Protein AF-A0A2N3NF19-F1 (afdb_monomer_lite)

Structure (mmCIF, N/CA/C/O backbone):
data_AF-A0A2N3NF19-F1
#
_entry.id   AF-A0A2N3NF19-F1
#
loop_
_atom_site.group_PDB
_atom_site.id
_atom_site.type_symbol
_atom_site.label_atom_id
_atom_site.label_alt_id
_atom_site.label_comp_id
_atom_site.label_asym_id
_atom_site.label_entity_id
_atom_site.label_seq_id
_atom_site.pdbx_PDB_ins_code
_atom_site.Cartn_x
_atom_site.Cartn_y
_atom_site.Cartn_z
_atom_site.occupancy
_atom_site.B_iso_or_equiv
_atom_site.auth_seq_id
_atom_site.auth_comp_id
_atom_site.auth_asym_id
_atom_site.auth_atom_id
_atom_site.pdbx_PDB_model_num
ATOM 1 N N . MET A 1 1 ? -22.297 21.619 -19.839 1.00 35.72 1 MET A N 1
ATOM 2 C CA . MET A 1 1 ? -21.264 20.849 -19.119 1.00 35.72 1 MET A CA 1
ATOM 3 C C . MET A 1 1 ? -21.938 20.273 -17.893 1.00 35.72 1 MET A C 1
ATOM 5 O O . MET A 1 1 ? -22.141 20.990 -16.927 1.00 35.72 1 MET A O 1
ATOM 9 N N . THR A 1 2 ? -22.452 19.054 -18.000 1.00 32.81 2 THR A N 1
ATOM 10 C CA . THR A 1 2 ? -23.057 18.340 -16.874 1.00 32.81 2 THR A CA 1
ATOM 11 C C . THR A 1 2 ? -21.920 17.720 -16.076 1.00 32.81 2 THR A C 1
ATOM 13 O O . THR A 1 2 ? -21.228 16.846 -16.594 1.00 32.81 2 THR A O 1
ATOM 16 N N . GLU A 1 3 ? -21.685 18.208 -14.859 1.00 38.25 3 GLU A N 1
ATOM 17 C CA . GLU A 1 3 ? -20.821 17.534 -13.891 1.00 38.25 3 GLU A CA 1
ATOM 18 C C . GLU A 1 3 ? -21.418 16.154 -13.608 1.00 38.25 3 GLU A C 1
ATOM 20 O O . GLU A 1 3 ? -22.429 16.022 -12.919 1.00 38.25 3 GLU A O 1
ATOM 25 N N . ALA A 1 4 ? -20.817 15.116 -14.182 1.00 33.22 4 ALA A N 1
ATOM 26 C CA . ALA A 1 4 ? -21.036 13.759 -13.724 1.00 33.22 4 ALA A CA 1
ATOM 27 C C . ALA A 1 4 ? -20.265 13.612 -12.409 1.00 33.22 4 ALA A C 1
ATOM 29 O O . ALA A 1 4 ? -19.089 13.254 -12.394 1.00 33.22 4 ALA A O 1
ATOM 30 N N . THR A 1 5 ? -20.911 13.925 -11.289 1.00 35.91 5 THR A N 1
ATOM 31 C CA . THR A 1 5 ? -20.464 13.426 -9.992 1.00 35.91 5 THR A CA 1
ATOM 32 C C . THR A 1 5 ? -20.653 11.916 -10.012 1.00 35.91 5 THR A C 1
ATOM 34 O O . THR A 1 5 ? -21.723 11.390 -9.723 1.00 35.91 5 THR A O 1
ATOM 37 N N . GLN A 1 6 ? -19.610 11.197 -10.425 1.00 41.00 6 GLN A N 1
ATOM 38 C CA . GLN A 1 6 ? -19.584 9.747 -10.345 1.00 41.00 6 GLN A CA 1
ATOM 39 C C . GLN A 1 6 ? -19.575 9.383 -8.856 1.00 41.00 6 GLN A C 1
ATOM 41 O O . GLN A 1 6 ? -18.565 9.484 -8.158 1.00 41.00 6 GLN A O 1
ATOM 46 N N . THR A 1 7 ? -20.749 9.057 -8.322 1.00 39.66 7 THR A N 1
ATOM 47 C CA . THR A 1 7 ? -20.892 8.553 -6.961 1.00 39.66 7 THR A CA 1
ATOM 48 C C . THR A 1 7 ? -20.396 7.118 -6.942 1.00 39.66 7 THR A C 1
ATOM 50 O O . THR A 1 7 ? -21.113 6.205 -7.347 1.00 39.66 7 THR A O 1
ATOM 53 N N . TRP A 1 8 ? -19.168 6.918 -6.473 1.00 49.31 8 TRP A N 1
ATOM 54 C CA . TRP A 1 8 ? -18.661 5.601 -6.103 1.00 49.31 8 TRP A CA 1
ATOM 55 C C . TRP A 1 8 ? -19.480 5.115 -4.901 1.00 49.31 8 TRP A C 1
ATOM 57 O O . TRP A 1 8 ? -19.261 5.552 -3.768 1.00 49.31 8 TRP A O 1
ATOM 67 N N . ALA A 1 9 ? -20.513 4.315 -5.171 1.00 45.78 9 ALA A N 1
ATOM 68 C CA . ALA A 1 9 ? -21.319 3.677 -4.140 1.00 45.78 9 ALA A CA 1
ATOM 69 C C . ALA A 1 9 ? -20.427 2.776 -3.276 1.00 45.78 9 ALA A C 1
ATOM 71 O O . ALA A 1 9 ? -19.407 2.275 -3.753 1.00 45.78 9 ALA A O 1
ATOM 72 N N . VAL A 1 10 ? -20.817 2.557 -2.017 1.00 54.72 10 VAL A N 1
ATOM 73 C CA . VAL A 1 10 ? -20.214 1.492 -1.208 1.00 54.72 10 VAL A CA 1
ATOM 74 C C . VAL A 1 10 ? -20.346 0.195 -2.021 1.00 54.72 10 VAL A C 1
ATOM 76 O O . VAL A 1 10 ? -21.475 -0.149 -2.381 1.00 54.72 10 VAL A O 1
ATOM 79 N N . PRO A 1 11 ? -19.237 -0.467 -2.387 1.00 54.75 11 PRO A N 1
ATOM 80 C CA . PRO A 1 11 ? -19.287 -1.643 -3.248 1.00 54.75 11 PRO A CA 1
ATOM 81 C C . PRO A 1 11 ? -20.208 -2.712 -2.651 1.00 54.75 11 PRO A C 1
ATOM 83 O O . PRO A 1 11 ? -20.158 -2.973 -1.447 1.00 54.75 11 PRO A O 1
ATOM 86 N N . GLN A 1 12 ? -21.087 -3.267 -3.492 1.00 51.69 12 GLN A N 1
ATOM 87 C CA . GLN A 1 12 ? -22.022 -4.323 -3.102 1.00 51.69 12 GLN A CA 1
ATOM 88 C C . GLN A 1 12 ? -21.293 -5.665 -2.898 1.00 51.69 12 GLN A C 1
ATOM 90 O O . GLN A 1 12 ? -20.171 -5.859 -3.366 1.00 51.69 12 GLN A O 1
ATOM 95 N N . ASP A 1 13 ? -21.918 -6.525 -2.094 1.00 52.41 13 ASP A N 1
ATOM 96 C CA . ASP A 1 13 ? -21.376 -7.633 -1.289 1.00 52.41 13 ASP A CA 1
ATOM 97 C C . ASP A 1 13 ? -20.860 -8.882 -2.033 1.00 52.41 13 ASP A C 1
ATOM 99 O O . ASP A 1 13 ? -20.685 -9.942 -1.437 1.00 52.41 13 ASP A O 1
ATOM 103 N N . ASP A 1 14 ? -20.615 -8.797 -3.333 1.00 52.31 14 ASP A N 1
ATOM 104 C CA . ASP A 1 14 ? -20.555 -9.980 -4.194 1.00 52.31 14 ASP A CA 1
ATOM 105 C C . ASP A 1 14 ? -19.118 -10.485 -4.437 1.00 52.31 14 ASP A C 1
ATOM 107 O O . ASP A 1 14 ? -18.909 -11.440 -5.188 1.00 52.31 14 ASP A O 1
ATOM 111 N N . ALA A 1 15 ? -18.105 -9.839 -3.850 1.00 48.59 15 ALA A N 1
ATOM 112 C CA . ALA A 1 15 ? -16.706 -10.140 -4.136 1.00 48.59 15 ALA A CA 1
ATOM 113 C C . ALA A 1 15 ? -16.234 -11.400 -3.372 1.00 48.59 15 ALA A C 1
ATOM 115 O O . ALA A 1 15 ? -16.179 -11.385 -2.140 1.00 48.59 15 ALA A O 1
ATOM 116 N N . PRO A 1 16 ? -15.842 -12.489 -4.065 1.00 47.00 16 PRO A N 1
ATOM 117 C CA . PRO A 1 16 ? -15.342 -13.692 -3.415 1.00 47.00 16 PRO A CA 1
ATOM 118 C C . PRO A 1 16 ? -13.916 -13.426 -2.932 1.00 47.00 16 PRO A C 1
ATOM 120 O O . PRO A 1 16 ? -13.014 -13.355 -3.763 1.00 47.00 16 PRO A O 1
ATOM 123 N N . ASN A 1 17 ? -13.750 -13.185 -1.626 1.00 54.06 17 ASN A N 1
ATOM 124 C CA . ASN A 1 17 ? -12.531 -13.237 -0.793 1.00 54.06 17 ASN A CA 1
ATOM 125 C C . ASN A 1 17 ? -12.664 -12.252 0.387 1.00 54.06 17 ASN A C 1
ATOM 127 O O . ASN A 1 17 ? -13.516 -11.364 0.359 1.00 54.06 17 ASN A O 1
ATOM 131 N N . PRO A 1 18 ? -11.830 -12.357 1.433 1.00 58.03 18 PRO A N 1
ATOM 132 C CA . PRO A 1 18 ? -11.842 -11.378 2.506 1.00 58.03 18 PRO A CA 1
ATOM 133 C C . PRO A 1 18 ? -11.367 -10.009 2.007 1.00 58.03 18 PRO A C 1
ATOM 135 O O . PRO A 1 18 ? -10.185 -9.816 1.699 1.00 58.03 18 PRO A O 1
ATOM 138 N N . TYR A 1 19 ? -12.285 -9.045 1.946 1.00 63.97 19 TYR A N 1
ATOM 139 C CA . TYR A 1 19 ? -11.960 -7.661 1.626 1.00 63.97 19 TYR A CA 1
ATOM 140 C C . TYR A 1 19 ? -12.293 -6.708 2.771 1.00 63.97 19 TYR A C 1
ATOM 142 O O . TYR A 1 19 ? -13.248 -6.919 3.516 1.00 63.97 19 TYR A O 1
ATOM 150 N N . VAL A 1 20 ? -11.506 -5.641 2.868 1.00 62.78 20 VAL A N 1
ATOM 151 C CA . VAL A 1 20 ? -11.673 -4.531 3.805 1.00 62.78 20 VAL A CA 1
ATOM 152 C C . VAL A 1 20 ? -12.015 -3.271 3.020 1.00 62.78 20 VAL A C 1
ATOM 154 O O . VAL A 1 20 ? -11.383 -3.004 1.998 1.00 62.78 20 VAL A O 1
ATOM 157 N N . ILE A 1 21 ? -12.984 -2.485 3.501 1.00 63.09 21 ILE A N 1
ATOM 158 C CA . ILE A 1 21 ? -13.232 -1.127 2.994 1.00 63.09 21 ILE A CA 1
ATOM 159 C C . ILE A 1 21 ? -12.443 -0.120 3.836 1.00 63.09 21 ILE A C 1
ATOM 161 O O . ILE A 1 21 ? -12.713 -0.009 5.031 1.00 63.09 21 ILE A O 1
ATOM 165 N N . VAL A 1 22 ? -11.518 0.611 3.201 1.00 64.88 22 VAL A N 1
ATOM 166 C CA . VAL A 1 22 ? -10.621 1.604 3.832 1.00 64.88 22 VAL A CA 1
ATOM 167 C C . VAL A 1 22 ? -10.919 3.027 3.331 1.00 64.88 22 VAL A C 1
ATOM 169 O O . VAL A 1 22 ? -11.262 3.209 2.161 1.00 64.88 22 VAL A O 1
ATOM 172 N N . THR A 1 23 ? -10.770 4.031 4.203 1.00 62.09 23 THR A N 1
ATOM 173 C CA . THR A 1 23 ? -10.864 5.475 3.898 1.00 62.09 23 THR A CA 1
ATOM 174 C C . THR A 1 23 ? -9.461 6.081 3.773 1.00 62.09 23 THR A C 1
ATOM 176 O O . THR A 1 23 ? -8.801 6.189 4.798 1.00 62.09 23 THR A O 1
ATOM 179 N N . ALA A 1 24 ? -8.986 6.470 2.587 1.00 60.94 24 ALA A N 1
ATOM 180 C CA . ALA A 1 24 ? -7.567 6.799 2.374 1.00 60.94 24 ALA A CA 1
ATOM 181 C C . ALA A 1 24 ? -7.289 8.255 1.950 1.00 60.94 24 ALA A C 1
ATOM 183 O O . ALA A 1 24 ? -8.077 8.814 1.191 1.00 60.94 24 ALA A O 1
ATOM 184 N N . ASP A 1 25 ? -6.147 8.822 2.388 1.00 59.12 25 ASP A N 1
ATOM 185 C CA . ASP A 1 25 ? -5.385 9.865 1.664 1.00 59.12 25 ASP A CA 1
ATOM 186 C C . ASP A 1 25 ? -3.945 10.065 2.202 1.00 59.12 25 ASP A C 1
ATOM 188 O O . ASP A 1 25 ? -3.750 10.255 3.407 1.00 59.12 25 ASP A O 1
ATOM 192 N N . HIS A 1 26 ? -2.954 10.020 1.304 1.00 57.72 26 HIS A N 1
ATOM 193 C CA . HIS A 1 26 ? -2.048 11.122 0.900 1.00 57.72 26 HIS A CA 1
ATOM 194 C C . HIS A 1 26 ? -1.149 10.593 -0.227 1.00 57.72 26 HIS A C 1
ATOM 196 O O . HIS A 1 26 ? -0.475 9.615 0.028 1.00 57.72 26 HIS A O 1
ATOM 202 N N . GLN A 1 27 ? -1.094 11.203 -1.428 1.00 61.50 27 GLN A N 1
ATOM 203 C CA . GLN A 1 27 ? -0.027 10.967 -2.438 1.00 61.50 27 GLN A CA 1
ATOM 204 C C . GLN A 1 27 ? 0.048 12.005 -3.571 1.00 61.50 27 GLN A C 1
ATOM 206 O O . GLN A 1 27 ? -0.953 12.608 -3.954 1.00 61.50 27 GLN A O 1
ATOM 211 N N . ILE A 1 28 ? 1.227 12.105 -4.212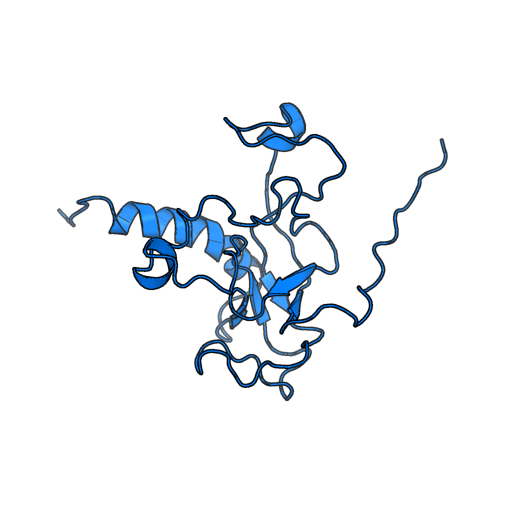 1.00 60.06 28 ILE A N 1
ATOM 212 C CA . ILE A 1 28 ? 1.503 12.953 -5.390 1.00 60.06 28 ILE A CA 1
ATOM 213 C C . ILE A 1 28 ? 1.832 12.153 -6.676 1.00 60.06 28 ILE A C 1
ATOM 215 O O . ILE A 1 28 ? 2.975 12.054 -7.112 1.00 60.06 28 ILE A O 1
ATOM 219 N N . HIS A 1 29 ? 0.821 11.666 -7.399 1.00 78.25 29 HIS A N 1
ATOM 220 C CA . HIS A 1 29 ? 0.992 10.959 -8.690 1.00 78.25 29 HIS A CA 1
ATOM 221 C C . HIS A 1 29 ? 1.124 11.880 -9.918 1.00 78.25 29 HIS A C 1
ATOM 223 O O . HIS A 1 29 ? 0.497 11.670 -10.962 1.00 78.25 29 HIS A O 1
ATOM 229 N N . ILE A 1 30 ? 1.959 12.915 -9.834 1.00 84.38 30 ILE A N 1
ATOM 230 C CA . ILE A 1 30 ? 2.062 13.935 -10.895 1.00 84.38 30 ILE A CA 1
ATOM 231 C C . ILE A 1 30 ? 2.506 13.318 -12.231 1.00 84.38 30 ILE A C 1
ATOM 233 O O . ILE A 1 30 ? 2.075 13.765 -13.293 1.00 84.38 30 ILE A O 1
ATOM 237 N N . HIS A 1 31 ? 3.345 12.279 -12.201 1.00 88.38 31 HIS A N 1
ATOM 238 C CA . HIS A 1 31 ? 3.871 11.679 -13.425 1.00 88.38 31 HIS A CA 1
ATOM 239 C C . HIS A 1 31 ? 2.796 10.949 -14.242 1.00 88.38 31 HIS A C 1
ATOM 241 O O . HIS A 1 31 ? 2.700 11.194 -15.444 1.00 88.38 31 HIS A O 1
ATOM 247 N N . PHE A 1 32 ? 1.966 10.113 -13.606 1.00 88.12 32 PHE A N 1
ATOM 248 C CA . PHE A 1 32 ? 0.838 9.461 -14.281 1.00 88.12 32 PHE A CA 1
ATOM 249 C C . PHE A 1 32 ? -0.180 10.486 -14.779 1.00 88.12 32 PHE A C 1
ATOM 251 O O . PHE A 1 32 ? -0.642 10.370 -15.907 1.00 88.12 32 PHE A O 1
ATOM 258 N N . TRP A 1 33 ? -0.459 11.534 -13.999 1.00 86.25 33 TRP A N 1
ATOM 259 C CA . TRP A 1 33 ? -1.362 12.601 -14.434 1.00 86.25 33 TRP A CA 1
ATOM 260 C C . TRP A 1 33 ? -0.847 13.359 -15.670 1.00 86.25 33 TRP A C 1
ATOM 262 O O . TRP A 1 33 ? -1.629 13.696 -16.554 1.00 86.25 33 TRP A O 1
ATOM 272 N N . ARG A 1 34 ? 0.465 13.619 -15.765 1.00 89.94 34 ARG A N 1
ATOM 273 C CA . ARG A 1 34 ? 1.044 14.377 -16.891 1.00 89.94 34 ARG A CA 1
ATOM 274 C C . ARG A 1 34 ? 1.363 13.546 -18.126 1.00 89.94 34 ARG A C 1
ATOM 276 O O . ARG A 1 34 ? 1.270 14.067 -19.232 1.00 89.94 34 ARG A O 1
ATOM 283 N N . HIS A 1 35 ? 1.810 12.309 -17.943 1.00 91.25 35 HIS A N 1
ATOM 284 C CA . HIS A 1 35 ? 2.377 11.505 -19.029 1.00 91.25 35 HIS A CA 1
ATOM 285 C C . HIS A 1 35 ? 1.599 10.221 -19.304 1.00 91.25 35 HIS A C 1
ATOM 287 O O . HIS A 1 35 ? 1.905 9.549 -20.285 1.00 91.25 35 HIS A O 1
ATOM 293 N N . ALA A 1 36 ? 0.642 9.861 -18.441 1.00 90.69 36 ALA A N 1
ATOM 294 C CA . ALA A 1 36 ? -0.154 8.636 -18.526 1.00 90.69 36 ALA A CA 1
ATOM 295 C C . ALA A 1 36 ? 0.670 7.336 -18.615 1.00 90.69 36 ALA A C 1
ATOM 297 O O . ALA A 1 36 ? 0.134 6.294 -18.982 1.00 90.69 36 ALA A O 1
ATOM 298 N N . ARG A 1 37 ? 1.973 7.365 -18.292 1.00 91.50 37 ARG A N 1
ATOM 299 C CA . ARG A 1 37 ? 2.838 6.186 -18.395 1.00 91.50 37 ARG A CA 1
ATOM 300 C C . ARG A 1 37 ? 4.102 6.266 -17.549 1.00 91.50 37 ARG A C 1
ATOM 302 O O . ARG A 1 37 ? 4.636 7.353 -17.358 1.00 91.50 37 ARG A O 1
ATOM 309 N N . ILE A 1 38 ? 4.626 5.107 -17.154 1.00 90.06 38 ILE A N 1
ATOM 310 C CA . ILE A 1 38 ? 5.981 4.895 -16.622 1.00 90.06 38 ILE A CA 1
ATOM 311 C C . ILE A 1 38 ? 6.499 3.573 -17.200 1.00 90.06 38 ILE A C 1
ATOM 313 O O . ILE A 1 38 ? 6.026 2.499 -16.834 1.00 90.06 38 ILE A O 1
ATOM 317 N N . GLY A 1 39 ? 7.473 3.626 -18.112 1.00 89.75 39 GLY A N 1
ATOM 318 C CA . GLY A 1 39 ? 7.966 2.420 -18.786 1.00 89.75 39 GLY A CA 1
ATOM 319 C C . GLY A 1 39 ? 6.843 1.684 -19.529 1.00 89.75 39 GLY A C 1
ATOM 320 O O . GLY A 1 39 ? 6.217 2.266 -20.412 1.00 89.75 39 GLY A O 1
ATOM 321 N N . ALA A 1 40 ? 6.604 0.420 -19.166 1.00 88.69 40 ALA A N 1
ATOM 322 C CA . ALA A 1 40 ? 5.526 -0.406 -19.719 1.00 88.69 40 ALA A CA 1
ATOM 323 C C . ALA A 1 40 ? 4.150 -0.150 -19.071 1.00 88.69 40 ALA A C 1
ATOM 325 O O . ALA A 1 40 ? 3.132 -0.562 -19.622 1.00 88.69 40 ALA A O 1
ATOM 326 N N . LEU A 1 41 ? 4.104 0.528 -17.919 1.00 89.44 41 LEU A N 1
ATOM 327 C CA . LEU A 1 41 ? 2.854 0.875 -17.246 1.00 89.44 41 LEU A CA 1
ATOM 328 C C . LEU A 1 41 ? 2.211 2.042 -17.990 1.00 89.44 41 LEU A C 1
ATOM 330 O O . LEU A 1 41 ? 2.825 3.102 -18.111 1.00 89.44 41 LEU A O 1
ATOM 334 N N . THR A 1 42 ? 0.994 1.853 -18.480 1.00 91.69 42 THR A N 1
ATOM 335 C CA . THR A 1 42 ? 0.242 2.827 -19.282 1.00 91.69 42 THR A CA 1
ATOM 336 C C . THR A 1 42 ? -1.170 2.963 -18.727 1.00 91.69 42 THR A C 1
ATOM 338 O O . THR A 1 42 ? -1.699 2.023 -18.139 1.00 91.69 42 THR A O 1
ATOM 341 N N . VAL A 1 43 ? -1.753 4.155 -18.840 1.00 90.38 43 VAL A N 1
ATOM 342 C CA . VAL A 1 43 ? -3.122 4.451 -18.406 1.00 90.38 43 VAL A CA 1
ATOM 343 C C . VAL A 1 43 ? -3.976 4.653 -19.651 1.00 90.38 43 VAL A C 1
ATOM 345 O O . VAL A 1 43 ? -3.984 5.736 -20.230 1.00 90.38 43 VAL A O 1
ATOM 348 N N . ASP A 1 44 ? -4.688 3.599 -20.047 1.00 89.94 44 ASP A N 1
ATOM 349 C CA . ASP A 1 44 ? -5.470 3.561 -21.292 1.00 89.94 44 ASP A CA 1
ATOM 350 C C . ASP A 1 44 ? -6.979 3.801 -21.073 1.00 89.94 44 ASP A C 1
ATOM 352 O O . ASP A 1 44 ? -7.786 3.659 -21.992 1.00 89.94 44 ASP A O 1
ATOM 356 N N . GLY A 1 45 ? -7.387 4.171 -19.856 1.00 90.88 45 GLY A N 1
ATOM 357 C CA . GLY A 1 45 ? -8.783 4.435 -19.507 1.00 90.88 45 GLY A CA 1
ATOM 358 C C . GLY A 1 45 ? -8.942 5.093 -18.138 1.00 90.88 45 GLY A C 1
ATOM 359 O O . GLY A 1 45 ? -7.980 5.612 -17.567 1.00 90.88 45 GLY A O 1
ATOM 360 N N . ASP A 1 46 ? -10.162 5.055 -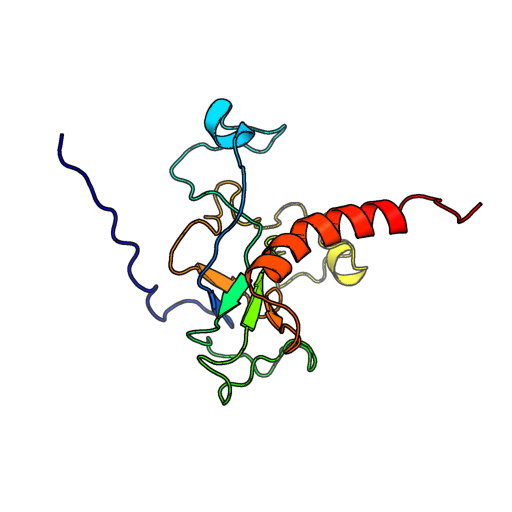17.601 1.00 90.88 46 ASP A N 1
ATOM 361 C CA . ASP A 1 46 ? -10.468 5.636 -16.293 1.00 90.88 46 ASP A CA 1
ATOM 362 C C . ASP A 1 46 ? -9.719 4.895 -15.180 1.00 90.88 46 ASP A C 1
ATOM 364 O O . ASP A 1 46 ? -9.903 3.697 -14.963 1.00 90.88 46 ASP A O 1
ATOM 368 N N . CYS A 1 47 ? -8.879 5.618 -14.441 1.00 89.06 47 CYS A N 1
ATOM 369 C CA . CYS A 1 47 ? -8.116 5.072 -13.328 1.00 89.06 47 CYS A CA 1
ATOM 370 C C . CYS A 1 47 ? -8.113 6.061 -12.164 1.00 89.06 47 CYS A C 1
ATOM 372 O O . CYS A 1 47 ? -7.716 7.217 -12.309 1.00 89.06 47 CYS A O 1
ATOM 374 N N . VAL A 1 48 ? -8.517 5.588 -10.985 1.00 89.25 48 VAL A N 1
ATOM 375 C CA . VAL A 1 48 ? -8.328 6.347 -9.741 1.00 89.25 48 VAL A CA 1
ATOM 376 C C . VAL A 1 48 ? -6.855 6.197 -9.366 1.00 89.25 48 VAL A C 1
ATOM 378 O O . VAL A 1 48 ? -6.324 5.093 -9.456 1.00 89.25 48 VAL A O 1
ATOM 381 N N . LEU A 1 49 ? -6.183 7.282 -8.989 1.00 89.44 49 LEU A N 1
ATOM 382 C CA . LEU A 1 49 ? -4.765 7.264 -8.602 1.00 89.44 49 LEU A CA 1
ATOM 383 C C . LEU A 1 49 ? -4.601 7.000 -7.091 1.00 89.44 49 LEU A C 1
ATOM 385 O O . LEU A 1 49 ? -5.589 6.898 -6.363 1.00 89.44 49 LEU A O 1
ATOM 389 N N . GLY A 1 50 ? -3.353 6.900 -6.624 1.00 88.62 50 GLY A N 1
ATOM 390 C CA . GLY A 1 50 ? -2.993 6.737 -5.209 1.00 88.62 50 GLY A CA 1
ATOM 391 C C . GLY A 1 50 ? -2.661 5.303 -4.806 1.00 88.62 50 GLY A C 1
ATOM 392 O O . GLY A 1 50 ? -3.382 4.377 -5.184 1.00 88.62 50 GLY A O 1
ATOM 393 N N . HIS A 1 51 ? -1.596 5.146 -4.014 1.00 90.69 51 HIS A N 1
ATOM 394 C CA . HIS A 1 51 ? -1.191 3.868 -3.413 1.00 90.69 51 HIS A CA 1
ATOM 395 C C . HIS A 1 51 ? -0.573 3.964 -2.008 1.00 90.69 51 HIS A C 1
ATOM 397 O O . HIS A 1 51 ? -0.288 2.934 -1.411 1.00 90.69 51 HIS A O 1
ATOM 403 N N . GLU A 1 52 ? -0.426 5.165 -1.444 1.00 90.25 52 GLU A N 1
ATOM 404 C CA . GLU A 1 52 ? -0.114 5.366 -0.025 1.00 90.25 52 GLU A CA 1
ATOM 405 C C . GLU A 1 52 ? -1.440 5.617 0.662 1.00 90.25 52 GLU A C 1
ATOM 407 O O . GLU A 1 52 ? -2.160 6.573 0.358 1.00 90.25 52 GLU A O 1
ATOM 412 N N . ALA A 1 53 ? -1.822 4.690 1.523 1.00 89.00 53 ALA A N 1
ATOM 413 C CA . ALA A 1 53 ? -3.126 4.732 2.133 1.00 89.00 53 ALA A CA 1
ATOM 414 C C . ALA A 1 53 ? -3.104 4.090 3.503 1.00 89.00 53 ALA A C 1
ATOM 416 O O . ALA A 1 53 ? -2.527 3.029 3.731 1.00 89.00 53 ALA A O 1
ATOM 417 N N . SER A 1 54 ? -3.833 4.726 4.397 1.00 88.56 54 SER A N 1
ATOM 418 C CA . SER A 1 54 ? -4.244 4.186 5.675 1.00 88.56 54 SER A CA 1
ATOM 419 C C . SER A 1 54 ? -5.713 4.518 5.870 1.00 88.56 54 SER A C 1
ATOM 421 O O . SER A 1 54 ? -6.247 5.365 5.163 1.00 88.56 54 SER A O 1
ATOM 423 N N . GLY A 1 55 ? -6.379 3.861 6.808 1.00 86.50 55 GLY A N 1
ATOM 424 C CA . GLY A 1 55 ? -7.750 4.204 7.154 1.00 86.50 55 GLY A CA 1
ATOM 425 C C . GLY A 1 55 ? -8.316 3.290 8.218 1.00 86.50 55 GLY A C 1
ATOM 426 O O . GLY A 1 55 ? -7.579 2.695 9.002 1.00 86.50 55 GLY A O 1
ATOM 427 N N . VAL A 1 56 ? -9.639 3.190 8.249 1.00 82.94 56 VAL A N 1
ATOM 428 C CA . VAL A 1 56 ? -10.372 2.331 9.183 1.00 82.94 56 VAL A CA 1
ATOM 429 C C . VAL A 1 56 ? -11.092 1.220 8.442 1.00 82.94 56 VAL A C 1
ATOM 431 O O . VAL A 1 56 ? -11.584 1.429 7.335 1.00 82.94 56 VAL A O 1
ATOM 434 N N . VAL A 1 57 ? -11.173 0.050 9.068 1.00 79.50 57 VAL A N 1
ATOM 435 C CA . VAL A 1 57 ? -11.912 -1.094 8.528 1.00 79.50 57 VAL A CA 1
ATOM 436 C C . VAL A 1 57 ? -13.408 -0.912 8.758 1.00 79.50 57 VAL A C 1
ATOM 438 O O . VAL A 1 57 ? -13.875 -0.977 9.895 1.00 79.50 57 VAL A O 1
ATOM 441 N N . LEU A 1 58 ? -14.164 -0.703 7.677 1.00 75.69 58 LEU A N 1
ATOM 442 C CA . LEU A 1 58 ? -15.621 -0.507 7.754 1.00 75.69 58 LEU A CA 1
ATOM 443 C C . LEU A 1 58 ? -16.427 -1.794 7.579 1.00 75.69 58 LEU A C 1
ATOM 445 O O . LEU A 1 58 ? -17.537 -1.911 8.093 1.00 75.69 58 LEU A O 1
ATOM 449 N N . LYS A 1 59 ? -15.888 -2.749 6.820 1.00 74.75 59 LYS A N 1
ATOM 450 C CA . LYS A 1 59 ? -16.537 -4.026 6.526 1.00 74.75 59 LYS A CA 1
ATOM 451 C C . LYS A 1 59 ? -15.497 -5.103 6.269 1.00 74.75 59 LYS A C 1
ATOM 453 O O . LYS A 1 59 ? -14.423 -4.786 5.764 1.00 74.75 59 LYS A O 1
ATOM 458 N N . LEU A 1 60 ? -15.851 -6.338 6.601 1.00 73.88 60 LEU A N 1
ATOM 459 C CA . LEU A 1 60 ? -15.084 -7.547 6.348 1.00 73.88 60 LEU A CA 1
ATOM 460 C C . LEU A 1 60 ? -15.848 -8.454 5.374 1.00 73.88 60 LEU A C 1
ATOM 462 O O . LEU A 1 60 ? -17.066 -8.587 5.488 1.00 73.88 60 LEU A O 1
ATOM 466 N N . GLY A 1 61 ? -15.136 -9.056 4.421 1.00 70.31 61 GLY A N 1
ATOM 467 C CA . GLY A 1 61 ? -15.672 -10.112 3.555 1.00 70.31 61 GLY A CA 1
ATOM 468 C C . GLY A 1 61 ? -15.727 -11.479 4.250 1.00 70.31 61 GLY A C 1
ATOM 469 O O . GLY A 1 61 ? -15.134 -11.676 5.310 1.00 70.31 61 GLY A O 1
ATOM 470 N N . HIS A 1 62 ? -16.417 -12.441 3.638 1.00 68.12 62 HIS A N 1
ATOM 471 C CA . HIS A 1 62 ? -16.471 -13.826 4.120 1.00 68.12 62 HIS A CA 1
ATOM 472 C C . HIS A 1 62 ? -15.136 -14.568 3.898 1.00 68.12 62 HIS A C 1
ATOM 474 O O . HIS A 1 62 ? -14.378 -14.227 2.989 1.00 68.12 62 HIS A O 1
ATOM 480 N N . GLY A 1 63 ? -14.861 -15.609 4.697 1.00 65.69 63 GLY A N 1
ATOM 481 C CA . GLY A 1 63 ? -13.679 -16.470 4.516 1.00 65.69 63 GLY A CA 1
ATOM 482 C C . GLY A 1 63 ? -12.369 -15.898 5.071 1.00 65.69 63 GLY A C 1
ATOM 483 O O . GLY A 1 63 ? -11.301 -16.163 4.532 1.00 65.69 63 GLY A O 1
ATOM 484 N N . LEU A 1 64 ? -12.441 -15.092 6.134 1.00 63.88 64 LEU A N 1
ATOM 485 C CA . LEU A 1 64 ? -11.264 -14.555 6.830 1.00 63.88 64 LEU A CA 1
ATOM 486 C C . LEU A 1 64 ? -10.505 -15.595 7.668 1.00 63.88 64 LEU A C 1
ATOM 488 O O . LEU A 1 64 ? -9.362 -15.353 8.038 1.00 63.88 64 LEU A O 1
ATOM 492 N N . GLU A 1 65 ? -11.136 -16.725 7.988 1.00 56.16 65 GLU A N 1
ATOM 493 C CA . GLU A 1 65 ? -10.639 -17.717 8.956 1.00 56.16 65 GLU A CA 1
ATOM 494 C C . GLU A 1 65 ? -9.331 -18.404 8.519 1.00 56.16 65 GLU A C 1
ATOM 496 O O . GLU A 1 65 ? -8.590 -18.896 9.365 1.00 56.16 65 GLU A O 1
ATOM 501 N N . ASP A 1 66 ? -9.015 -18.364 7.219 1.00 51.34 66 ASP A N 1
ATOM 502 C CA . ASP A 1 66 ? -7.815 -18.963 6.618 1.00 51.34 66 ASP A CA 1
ATOM 503 C C . ASP A 1 66 ? -6.623 -17.986 6.491 1.00 51.34 66 ASP A C 1
ATOM 505 O O . ASP A 1 66 ? -5.601 -18.318 5.883 1.00 51.34 66 ASP A O 1
ATOM 509 N N . LEU A 1 67 ? -6.733 -16.760 7.019 1.00 52.00 67 LEU A N 1
ATOM 510 C CA . LEU A 1 67 ? -5.646 -15.776 6.971 1.00 52.00 67 LEU A CA 1
ATOM 511 C C . LEU A 1 67 ? -4.635 -15.968 8.111 1.00 52.00 67 LEU A C 1
ATOM 513 O O . LEU A 1 67 ? -4.956 -16.514 9.165 1.00 52.00 67 LEU A O 1
ATOM 517 N N . GLN A 1 68 ? -3.392 -15.513 7.899 1.00 46.06 68 GLN A N 1
ATOM 518 C CA . GLN A 1 68 ? -2.327 -15.611 8.905 1.00 46.06 68 GLN A CA 1
ATOM 519 C C . GLN A 1 68 ? -2.764 -14.975 10.249 1.00 46.06 68 GLN A C 1
ATOM 521 O O . GLN A 1 68 ? -3.406 -13.920 10.237 1.00 46.06 68 GLN A O 1
ATOM 526 N N . PRO A 1 69 ? -2.418 -15.570 11.411 1.00 39.41 69 PRO A N 1
ATOM 527 C CA . PRO A 1 69 ? -2.906 -15.130 12.727 1.00 39.41 69 PRO A CA 1
ATOM 528 C C . PRO A 1 69 ? -2.564 -13.678 13.104 1.00 39.41 69 PRO A C 1
ATOM 530 O O . PRO A 1 69 ? -3.226 -13.091 13.957 1.00 39.41 69 PRO A O 1
ATOM 533 N N . ASP A 1 70 ? -1.521 -13.108 12.504 1.00 44.84 70 ASP A N 1
ATOM 534 C CA . ASP A 1 70 ? -1.023 -11.748 12.734 1.00 44.84 70 ASP A CA 1
ATOM 535 C C . ASP A 1 70 ? -1.670 -10.687 11.823 1.00 44.84 70 ASP A C 1
ATOM 537 O O . ASP A 1 70 ? -1.626 -9.499 12.144 1.00 44.84 70 ASP A O 1
ATOM 541 N N . ALA A 1 71 ? -2.336 -11.105 10.742 1.00 47.47 71 ALA A N 1
ATOM 542 C CA . ALA A 1 71 ? -3.053 -10.238 9.803 1.00 47.47 71 ALA A CA 1
ATOM 543 C C . ALA A 1 71 ? -4.531 -10.012 10.182 1.00 47.47 71 ALA A C 1
ATOM 545 O O . ALA A 1 71 ? -5.287 -9.382 9.438 1.00 47.47 71 ALA A O 1
ATOM 546 N N . PHE A 1 72 ? -4.987 -10.534 11.324 1.00 54.50 72 PHE A N 1
ATOM 547 C CA . PHE A 1 72 ? -6.410 -10.534 11.640 1.00 54.50 72 PHE A CA 1
ATOM 548 C C . PHE A 1 72 ? -6.883 -9.161 12.140 1.00 54.50 72 PHE A C 1
ATOM 550 O O . PHE A 1 72 ? -6.485 -8.696 13.210 1.00 54.50 72 PHE A O 1
ATOM 557 N N . VAL A 1 73 ? -7.794 -8.538 11.387 1.00 53.75 73 VAL A N 1
ATOM 558 C CA . VAL A 1 73 ? -8.758 -7.567 11.920 1.00 53.75 73 VAL A CA 1
ATOM 559 C C . VAL A 1 73 ? -9.981 -8.379 12.350 1.00 53.75 73 VAL A C 1
ATOM 561 O O . VAL A 1 73 ? -10.735 -8.827 11.485 1.00 53.75 73 VAL A O 1
ATOM 564 N N . PRO A 1 74 ? -10.187 -8.636 13.655 1.00 56.03 74 PRO A N 1
ATOM 565 C CA . PRO A 1 74 ? -11.326 -9.419 14.106 1.00 56.03 74 PRO A CA 1
ATOM 566 C C . PRO A 1 74 ? -12.639 -8.717 13.776 1.00 56.03 74 PRO A C 1
ATOM 568 O O . PRO A 1 74 ? -12.725 -7.494 13.895 1.00 56.03 74 PRO A O 1
ATOM 571 N N . GLU A 1 75 ? -13.689 -9.483 13.468 1.00 53.81 75 GLU A N 1
ATOM 572 C CA . GLU A 1 75 ? -15.043 -8.945 13.254 1.00 53.81 75 GLU A CA 1
ATOM 573 C C . GLU A 1 75 ? -15.524 -8.102 14.448 1.00 53.81 75 GLU A C 1
ATOM 575 O O . GLU A 1 75 ? -16.168 -7.068 14.273 1.00 53.81 75 GLU A O 1
ATOM 580 N N . SER A 1 76 ? -15.092 -8.452 15.665 1.00 49.72 76 SER A N 1
ATOM 581 C CA . SER A 1 76 ? -15.334 -7.67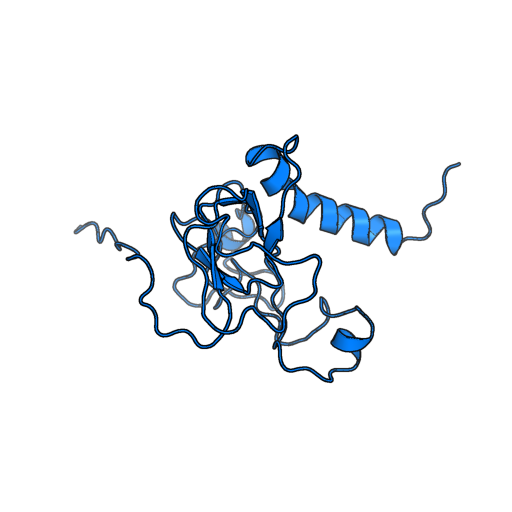8 16.891 1.00 49.72 76 SER A CA 1
ATOM 582 C C . SER A 1 76 ? -14.685 -6.283 16.918 1.00 49.72 76 SER A C 1
ATOM 584 O O . SER A 1 76 ? -14.933 -5.513 17.848 1.00 49.72 76 SER A O 1
ATOM 586 N N . THR A 1 77 ? -13.885 -5.932 15.907 1.00 51.34 77 THR A N 1
ATOM 587 C CA . THR A 1 77 ? -13.093 -4.692 15.829 1.00 51.34 77 THR A CA 1
ATOM 588 C C . THR A 1 77 ? -13.434 -3.832 14.607 1.00 51.34 77 THR A C 1
ATOM 590 O O . THR A 1 77 ? -12.762 -2.832 14.323 1.00 51.34 77 THR A O 1
ATOM 593 N N . LEU A 1 78 ? -14.530 -4.176 13.922 1.00 57.81 78 LEU A N 1
ATOM 594 C CA . LEU A 1 78 ? -15.136 -3.366 12.871 1.00 57.81 78 LEU A CA 1
ATOM 595 C C . LEU A 1 78 ? -15.369 -1.927 13.366 1.00 57.81 78 LEU A C 1
ATOM 597 O O . LEU A 1 78 ? -15.863 -1.709 14.475 1.00 57.81 78 LEU A O 1
ATOM 601 N N . ASN A 1 79 ? -15.010 -0.937 12.547 1.00 56.97 79 ASN A N 1
ATOM 602 C CA . ASN A 1 79 ? -15.058 0.499 12.856 1.00 56.97 79 ASN A CA 1
ATOM 603 C C . ASN A 1 79 ? -14.110 0.985 13.973 1.00 56.97 79 ASN A C 1
ATOM 605 O O . ASN A 1 79 ? -14.285 2.097 14.476 1.00 56.97 79 ASN A O 1
ATOM 609 N N . ARG A 1 80 ? -13.110 0.188 14.376 1.00 64.75 80 ARG A N 1
ATOM 610 C CA . ARG A 1 80 ? -12.107 0.590 15.383 1.00 64.75 80 ARG A CA 1
ATOM 611 C C . ARG A 1 80 ? -10.671 0.373 14.935 1.00 64.75 80 ARG A C 1
ATOM 613 O O . ARG A 1 80 ? -9.821 1.206 15.245 1.00 64.75 80 ARG A O 1
ATOM 620 N N . ASP A 1 81 ? -10.409 -0.707 14.208 1.00 71.69 81 ASP A N 1
ATOM 621 C CA . ASP A 1 81 ? -9.053 -1.005 13.766 1.00 71.69 81 ASP A CA 1
ATOM 622 C C . ASP A 1 81 ? -8.611 -0.056 12.654 1.00 71.69 81 ASP A C 1
ATOM 624 O O . ASP A 1 81 ? -9.215 0.033 11.578 1.00 71.69 81 ASP A O 1
ATOM 628 N N . ARG A 1 82 ? -7.535 0.673 12.959 1.00 83.69 82 ARG A N 1
ATOM 629 C CA . ARG A 1 82 ? -6.807 1.496 12.003 1.00 83.69 82 ARG A CA 1
ATOM 630 C C . ARG A 1 82 ? -5.798 0.624 11.279 1.00 83.69 82 ARG A C 1
ATOM 632 O O . ARG A 1 82 ? -5.136 -0.206 11.902 1.00 83.69 82 ARG A O 1
ATOM 639 N N . VAL A 1 83 ? -5.669 0.834 9.981 1.00 85.62 83 VAL A N 1
ATOM 640 C CA . VAL A 1 83 ? -4.871 -0.018 9.104 1.00 85.62 83 VAL A CA 1
ATOM 641 C C . VAL A 1 83 ? -4.059 0.804 8.110 1.00 85.62 83 VAL A C 1
ATOM 643 O O . VAL A 1 83 ? -4.480 1.895 7.730 1.00 85.62 83 VAL A O 1
ATOM 646 N N . ALA A 1 84 ? -2.922 0.270 7.671 1.00 89.12 84 ALA A N 1
ATOM 647 C CA . ALA A 1 84 ? -2.223 0.690 6.459 1.00 89.12 84 ALA A CA 1
ATOM 648 C C . ALA A 1 84 ? -2.513 -0.285 5.315 1.00 89.12 84 ALA A C 1
ATOM 650 O O . ALA A 1 84 ? -2.724 -1.475 5.541 1.00 89.12 84 ALA A O 1
ATOM 651 N N . VAL A 1 85 ? -2.533 0.218 4.086 1.00 87.81 85 VAL A N 1
ATOM 652 C CA . VAL A 1 85 ? -2.832 -0.559 2.882 1.00 87.81 85 VAL A CA 1
ATOM 653 C C . VAL A 1 85 ? -1.542 -0.807 2.119 1.00 87.81 85 VAL A C 1
ATOM 655 O O . VAL A 1 85 ? -0.868 0.135 1.715 1.00 87.81 85 VAL A O 1
ATOM 658 N N . GLU A 1 86 ? -1.225 -2.074 1.881 1.00 90.62 86 GLU A N 1
ATOM 659 C CA . GLU A 1 86 ? -0.168 -2.463 0.956 1.00 90.62 86 GLU A CA 1
ATOM 660 C C . GLU A 1 86 ? -0.752 -2.540 -0.464 1.00 90.62 86 GLU A C 1
ATOM 662 O O . GLU A 1 86 ? -1.640 -3.355 -0.722 1.00 90.62 86 GLU A O 1
ATOM 667 N N . PRO A 1 87 ? -0.307 -1.701 -1.410 1.00 89.88 87 PRO A N 1
ATOM 668 C CA . PRO A 1 87 ? -1.006 -1.528 -2.684 1.00 89.88 87 PRO A CA 1
ATOM 669 C C . PRO A 1 87 ? -0.801 -2.666 -3.686 1.00 89.88 87 PRO A C 1
ATOM 671 O O . PRO A 1 87 ? -1.609 -2.803 -4.607 1.00 89.88 87 PRO A O 1
ATOM 674 N N . GLY A 1 88 ? 0.266 -3.453 -3.533 1.00 89.06 88 GLY A N 1
ATOM 675 C CA . GLY A 1 88 ? 0.634 -4.542 -4.432 1.00 89.06 88 GLY A CA 1
ATOM 676 C C . GLY A 1 88 ? -0.000 -5.863 -4.014 1.00 89.06 88 GLY A C 1
ATOM 677 O O . GLY A 1 88 ? 0.411 -6.475 -3.035 1.00 89.06 88 GLY A O 1
ATOM 678 N N . VAL A 1 89 ? -0.977 -6.331 -4.787 1.00 83.69 89 VAL A N 1
ATOM 679 C CA . VAL A 1 89 ? -1.696 -7.580 -4.530 1.00 83.69 89 VAL A CA 1
ATOM 680 C C . VAL A 1 89 ? -1.319 -8.621 -5.594 1.00 83.69 89 VAL A C 1
ATOM 682 O O . VAL A 1 89 ? -1.694 -8.469 -6.759 1.00 83.69 89 VAL A O 1
ATOM 685 N N . PRO A 1 90 ? -0.602 -9.705 -5.243 1.00 79.12 90 PRO A N 1
ATOM 686 C CA . PRO A 1 90 ? -0.301 -10.795 -6.168 1.00 79.12 90 PRO A CA 1
ATOM 687 C C . PRO A 1 90 ? -1.549 -11.649 -6.455 1.00 79.12 90 PRO A C 1
ATOM 689 O O . PRO A 1 90 ? -2.616 -11.458 -5.870 1.00 79.12 90 PRO A O 1
ATOM 692 N N . CYS A 1 91 ? -1.437 -12.654 -7.329 1.00 68.50 91 CYS A N 1
ATOM 693 C CA . CYS A 1 91 ? -2.585 -13.442 -7.808 1.00 68.50 91 CYS A CA 1
ATOM 694 C C . CYS A 1 91 ? -3.412 -14.152 -6.711 1.00 68.50 91 CYS A C 1
ATOM 696 O O . CYS A 1 91 ? -4.575 -14.491 -6.936 1.00 68.50 91 CYS A O 1
ATOM 698 N N . GLY A 1 92 ? -2.852 -14.346 -5.510 1.00 59.12 92 GLY A N 1
ATOM 699 C CA . GLY A 1 92 ? -3.536 -14.929 -4.345 1.00 59.12 92 GLY A CA 1
ATOM 700 C C . GLY A 1 92 ? -3.708 -16.452 -4.377 1.00 59.12 92 GLY A C 1
ATOM 701 O O . GLY A 1 92 ? -4.082 -17.029 -3.370 1.00 59.12 92 GLY A O 1
ATOM 702 N N . HIS A 1 93 ? -3.388 -17.104 -5.498 1.00 57.56 93 HIS A N 1
ATOM 703 C CA . HIS A 1 93 ? -3.474 -18.563 -5.691 1.00 57.56 93 HIS A CA 1
ATOM 704 C C . HIS A 1 93 ? -2.108 -19.210 -5.952 1.00 57.56 93 HIS A C 1
ATOM 706 O O . HIS A 1 93 ? -2.003 -20.361 -6.377 1.00 57.56 93 HIS A O 1
ATOM 712 N N . CYS A 1 94 ? -1.038 -18.436 -5.815 1.00 53.09 94 CYS A N 1
ATOM 713 C CA . CYS A 1 94 ? 0.184 -18.742 -6.520 1.00 53.09 94 CYS A CA 1
ATOM 714 C C . CYS A 1 94 ? 1.098 -19.645 -5.676 1.00 53.09 94 CYS A C 1
ATOM 716 O O . CYS A 1 94 ? 1.863 -19.155 -4.852 1.00 53.09 94 CYS A O 1
ATOM 718 N N . HIS A 1 95 ? 1.175 -20.931 -6.033 1.00 54.59 95 HIS A N 1
ATOM 719 C CA . HIS A 1 95 ? 2.390 -21.755 -5.874 1.00 54.59 95 HIS A CA 1
ATOM 720 C C . HIS A 1 95 ? 3.547 -21.248 -6.773 1.00 54.59 95 HIS A C 1
ATOM 722 O O . HIS A 1 95 ? 4.373 -22.017 -7.262 1.00 54.59 95 HIS A O 1
ATOM 728 N N . CYS A 1 96 ? 3.580 -19.943 -7.068 1.00 65.06 96 CYS A N 1
ATOM 729 C CA . CYS A 1 96 ? 4.614 -19.330 -7.879 1.00 65.06 96 CYS A CA 1
ATOM 730 C C . CYS A 1 96 ? 5.884 -19.254 -7.037 1.00 65.06 96 CYS A C 1
ATOM 732 O O . CYS A 1 96 ? 5.834 -18.776 -5.906 1.00 65.06 96 CYS A O 1
ATOM 734 N N . PHE A 1 97 ? 7.018 -19.695 -7.585 1.00 64.06 97 PHE A N 1
ATOM 735 C CA . PHE A 1 97 ? 8.287 -19.718 -6.851 1.00 64.06 97 PHE A CA 1
ATOM 736 C C . PHE A 1 97 ? 8.603 -18.357 -6.212 1.00 64.06 97 PHE A C 1
ATOM 738 O O . PHE A 1 97 ? 8.917 -18.299 -5.035 1.00 64.06 97 PHE A O 1
ATOM 745 N N . ARG A 1 98 ? 8.387 -17.249 -6.936 1.00 65.69 98 ARG A N 1
ATOM 746 C CA . ARG A 1 98 ? 8.610 -15.886 -6.419 1.00 65.69 98 ARG A CA 1
ATOM 747 C C . ARG A 1 98 ? 7.714 -15.526 -5.232 1.00 65.69 98 ARG A C 1
ATOM 749 O O . ARG A 1 98 ? 8.134 -14.789 -4.359 1.00 65.69 98 ARG A O 1
ATOM 756 N N . CYS A 1 99 ? 6.490 -16.036 -5.201 1.00 65.94 99 CYS A N 1
ATOM 757 C CA . CYS A 1 99 ? 5.516 -15.770 -4.151 1.00 65.94 99 CYS A CA 1
ATOM 758 C C . CYS A 1 99 ? 5.870 -16.557 -2.882 1.00 65.94 99 CYS A C 1
ATOM 760 O O . CYS A 1 99 ? 5.820 -16.018 -1.782 1.00 65.94 99 CYS A O 1
ATOM 762 N N . VAL A 1 100 ? 6.271 -17.819 -3.061 1.00 67.25 100 VAL A N 1
ATOM 763 C CA . VAL A 1 100 ? 6.690 -18.723 -1.979 1.00 67.25 100 VAL A CA 1
ATOM 764 C C . VAL A 1 100 ? 8.038 -18.300 -1.385 1.00 67.25 100 VAL A C 1
ATOM 766 O O . VAL A 1 100 ? 8.231 -18.401 -0.181 1.00 67.25 100 VAL A O 1
ATOM 769 N N . ASP A 1 101 ? 8.941 -17.779 -2.214 1.00 72.56 101 ASP A N 1
ATOM 770 C CA . ASP A 1 101 ? 10.284 -17.326 -1.829 1.00 72.56 101 ASP A CA 1
ATOM 771 C C . ASP A 1 101 ? 10.300 -15.883 -1.271 1.00 72.56 101 ASP A C 1
ATOM 773 O O . ASP A 1 101 ? 11.353 -15.288 -1.088 1.00 72.56 101 ASP A O 1
ATOM 777 N N . GLY A 1 102 ? 9.127 -15.277 -1.025 1.00 74.62 102 GLY A N 1
ATOM 778 C CA . GLY A 1 102 ? 9.004 -13.933 -0.436 1.00 74.62 102 GLY A CA 1
ATOM 779 C C . GLY A 1 102 ? 9.238 -12.758 -1.400 1.00 74.62 102 GLY A C 1
ATOM 780 O O . GLY A 1 102 ? 9.138 -11.601 -1.005 1.00 74.62 102 GLY A O 1
ATOM 781 N N . HIS A 1 103 ? 9.477 -13.028 -2.682 1.00 80.62 103 HIS A N 1
ATOM 782 C CA . HIS A 1 103 ? 9.690 -12.053 -3.759 1.00 80.62 103 HIS A CA 1
ATOM 783 C C . HIS A 1 103 ? 8.421 -11.778 -4.587 1.00 80.62 103 HIS A C 1
ATOM 785 O O . HIS A 1 103 ? 8.457 -11.669 -5.819 1.00 80.62 103 HIS A O 1
ATOM 791 N N . TYR A 1 104 ? 7.266 -11.687 -3.925 1.00 82.94 104 TYR A N 1
ATOM 792 C CA . TYR A 1 104 ? 5.969 -11.514 -4.588 1.00 82.94 104 TYR A CA 1
ATOM 793 C C . TYR A 1 104 ? 5.841 -10.171 -5.325 1.00 82.94 104 TYR A C 1
ATOM 795 O O . TYR A 1 104 ? 5.069 -10.069 -6.277 1.00 82.94 104 TYR A O 1
ATOM 803 N N . ASN A 1 105 ? 6.643 -9.169 -4.954 1.00 83.06 105 ASN A N 1
ATOM 804 C CA . ASN A 1 105 ? 6.754 -7.890 -5.657 1.00 83.06 105 ASN A CA 1
ATOM 805 C C . ASN A 1 105 ? 7.244 -8.039 -7.110 1.00 83.06 105 ASN A C 1
ATOM 807 O O . ASN A 1 105 ? 7.025 -7.154 -7.930 1.00 83.06 105 ASN A O 1
ATOM 811 N N . LEU A 1 106 ? 7.897 -9.158 -7.441 1.00 83.62 106 LEU A N 1
ATOM 812 C CA . LEU A 1 106 ? 8.369 -9.477 -8.790 1.00 83.62 106 LEU A CA 1
ATOM 813 C C . LEU A 1 106 ? 7.368 -10.325 -9.587 1.00 83.62 106 LEU A C 1
ATOM 815 O O . LEU A 1 106 ? 7.713 -10.844 -10.654 1.00 83.62 106 LEU A O 1
ATOM 819 N N . TYR A 1 107 ? 6.163 -10.552 -9.068 1.00 82.69 107 TYR A N 1
ATOM 820 C CA . TYR A 1 107 ? 5.141 -11.296 -9.788 1.00 82.69 107 TYR A CA 1
ATOM 821 C C . TYR A 1 107 ? 4.662 -10.489 -11.015 1.00 82.69 107 TYR A C 1
ATOM 823 O O . TYR A 1 107 ? 4.289 -9.330 -10.847 1.00 82.69 107 TYR A O 1
ATOM 831 N N . PRO A 1 108 ? 4.673 -11.058 -12.240 1.00 78.94 108 PRO A N 1
ATOM 832 C CA . PRO A 1 108 ? 4.358 -10.301 -13.458 1.00 78.94 108 PRO A CA 1
ATOM 833 C C . PRO A 1 108 ? 2.956 -9.686 -13.473 1.00 78.94 108 PRO A C 1
ATOM 835 O O . PRO A 1 108 ? 2.792 -8.569 -13.952 1.00 78.94 108 PRO A O 1
ATOM 838 N N . ASP A 1 109 ? 1.975 -10.391 -12.907 1.00 81.50 109 ASP A N 1
ATOM 839 C CA . ASP A 1 109 ? 0.566 -9.985 -12.920 1.00 81.50 109 ASP A CA 1
ATOM 840 C C . ASP A 1 109 ? 0.130 -9.419 -11.558 1.00 81.50 109 ASP A C 1
ATOM 842 O O . ASP A 1 109 ? -0.979 -9.670 -11.081 1.00 81.50 109 ASP A O 1
ATOM 846 N N . VAL A 1 110 ? 1.032 -8.711 -10.868 1.00 85.94 110 VAL A N 1
ATOM 847 C CA . VAL A 1 110 ? 0.696 -8.027 -9.615 1.00 85.94 110 VAL A CA 1
ATOM 848 C C . VAL A 1 110 ? -0.316 -6.913 -9.893 1.00 85.94 110 VAL A C 1
ATOM 850 O O . VAL A 1 110 ? -0.082 -6.017 -10.703 1.00 85.94 110 VAL A O 1
ATOM 853 N N . ALA A 1 111 ? -1.461 -6.959 -9.212 1.00 87.56 111 ALA A N 1
ATOM 854 C CA . ALA A 1 111 ? -2.434 -5.880 -9.247 1.00 87.56 111 ALA A CA 1
ATOM 855 C C . ALA A 1 111 ? -1.971 -4.788 -8.282 1.00 87.56 111 ALA A C 1
ATOM 857 O O . ALA A 1 111 ? -1.939 -5.003 -7.072 1.00 87.56 111 ALA A O 1
ATOM 858 N N . PHE A 1 112 ? -1.593 -3.627 -8.811 1.00 90.12 112 PHE A N 1
ATOM 859 C CA . PHE A 1 112 ? -1.059 -2.532 -8.009 1.00 90.12 112 PHE A CA 1
ATOM 860 C C . PHE A 1 112 ? -2.053 -1.373 -7.966 1.00 90.12 112 PHE A C 1
ATOM 862 O O . PHE A 1 112 ? -2.399 -0.806 -9.002 1.00 90.12 112 PHE A O 1
ATOM 869 N N . ALA A 1 113 ? -2.541 -1.023 -6.775 1.00 89.69 113 ALA A N 1
ATOM 870 C CA . ALA A 1 113 ? -3.488 0.077 -6.608 1.00 89.69 113 ALA A CA 1
ATOM 871 C C . ALA A 1 113 ? -2.930 1.377 -7.221 1.00 89.69 113 ALA A C 1
ATOM 873 O O . ALA A 1 113 ? -1.788 1.742 -6.983 1.00 89.69 113 ALA A O 1
ATOM 874 N N . GLY A 1 114 ? -3.713 2.075 -8.043 1.00 89.00 114 GLY A N 1
ATOM 875 C CA . GLY A 1 114 ? -3.301 3.345 -8.652 1.00 89.00 114 GLY A CA 1
ATOM 876 C C . GLY A 1 114 ? -2.513 3.188 -9.952 1.00 89.00 114 GLY A C 1
ATOM 877 O O . GLY A 1 114 ? -2.121 4.197 -10.541 1.00 89.00 114 GLY A O 1
ATOM 878 N N . VAL A 1 115 ? -2.320 1.950 -10.415 1.00 90.50 115 VAL A N 1
ATOM 879 C CA . VAL A 1 115 ? -1.777 1.610 -11.731 1.00 90.50 115 VAL A CA 1
ATOM 880 C C . VAL A 1 115 ? -2.872 0.915 -12.530 1.00 90.50 115 VAL A C 1
ATOM 882 O O . VAL A 1 115 ? -3.431 -0.089 -12.092 1.00 90.50 115 VAL A O 1
ATOM 885 N N . TYR A 1 116 ? -3.186 1.450 -13.709 1.00 89.88 116 TYR A N 1
ATOM 886 C CA . TYR A 1 116 ? -4.222 0.895 -14.579 1.00 89.88 116 TYR A CA 1
ATOM 887 C C . TYR A 1 116 ? -3.961 -0.597 -14.874 1.00 89.88 116 TYR A C 1
ATOM 889 O O . TYR A 1 116 ? -2.815 -0.968 -15.138 1.00 89.88 116 TYR A O 1
ATOM 897 N N . PRO A 1 117 ? -4.994 -1.464 -14.825 1.00 90.56 117 PRO A N 1
ATOM 898 C CA . PRO A 1 117 ? -6.425 -1.167 -14.638 1.00 90.56 117 PRO A CA 1
ATOM 899 C C . PRO A 1 117 ? -6.903 -1.119 -13.172 1.00 90.56 117 PRO A C 1
ATOM 901 O O . PRO A 1 117 ? -8.099 -1.044 -12.902 1.00 90.56 117 PRO A O 1
ATOM 904 N N . SER A 1 118 ? -5.998 -1.185 -12.198 1.00 89.19 118 SER A N 1
ATOM 905 C CA . SER A 1 118 ? -6.347 -1.265 -10.779 1.00 89.19 118 SER A CA 1
ATOM 906 C C . SER A 1 118 ? -6.567 0.120 -10.166 1.00 89.19 118 SER A C 1
ATOM 908 O O . SER A 1 118 ? -5.620 0.845 -9.863 1.00 89.19 118 SER A O 1
ATOM 910 N N . HIS A 1 119 ? -7.829 0.477 -9.905 1.00 89.62 119 HIS A N 1
ATOM 911 C CA . HIS A 1 119 ? -8.177 1.730 -9.222 1.00 89.62 119 HIS A CA 1
ATOM 912 C C . HIS A 1 119 ? -7.447 1.878 -7.877 1.00 89.62 119 HIS A C 1
ATOM 914 O O . HIS A 1 119 ? -7.465 0.968 -7.042 1.00 89.62 119 HIS A O 1
ATOM 920 N N . GLY A 1 120 ? -6.834 3.042 -7.683 1.00 89.00 120 GLY A N 1
ATOM 921 C CA . GLY A 1 120 ? -6.039 3.425 -6.523 1.00 89.00 120 GLY A CA 1
ATOM 922 C C . GLY A 1 120 ? -6.840 3.849 -5.307 1.00 89.00 120 GLY A C 1
ATOM 923 O O . GLY A 1 120 ? -8.001 3.483 -5.142 1.00 89.00 120 GLY A O 1
ATOM 924 N N . THR A 1 121 ? -6.190 4.588 -4.420 1.00 88.31 121 THR A N 1
ATOM 925 C CA . THR A 1 121 ? -6.676 4.871 -3.068 1.00 88.31 121 THR A CA 1
ATOM 926 C C . THR A 1 121 ? -7.226 6.282 -2.876 1.00 88.31 121 THR A C 1
ATOM 928 O O . THR A 1 121 ? -7.799 6.536 -1.825 1.00 88.31 121 THR A O 1
ATOM 931 N N . ILE A 1 122 ? -7.157 7.179 -3.871 1.00 87.81 122 ILE A N 1
ATOM 932 C CA . ILE A 1 122 ? -7.767 8.526 -3.805 1.00 87.81 122 ILE A CA 1
ATOM 933 C C . ILE A 1 122 ? -9.290 8.414 -3.995 1.00 87.81 122 ILE A C 1
ATOM 935 O O . ILE A 1 122 ? -9.868 8.794 -5.013 1.00 87.81 122 ILE A O 1
ATOM 939 N N . GLN A 1 123 ? -9.948 7.807 -3.014 1.00 84.25 123 GLN A N 1
ATOM 940 C CA . GLN A 1 123 ? -11.386 7.599 -2.952 1.00 84.25 123 GLN A CA 1
ATOM 941 C C . GLN A 1 123 ? -11.826 7.389 -1.505 1.00 84.25 123 GLN A C 1
ATOM 943 O O . GLN A 1 123 ? -11.060 6.957 -0.648 1.00 84.25 123 GLN A O 1
ATOM 948 N N . ARG A 1 124 ? -13.106 7.665 -1.232 1.00 80.69 124 ARG A N 1
ATOM 949 C CA . ARG A 1 124 ? -13.668 7.532 0.122 1.00 80.69 124 ARG A CA 1
ATOM 950 C C . ARG A 1 124 ? -13.684 6.093 0.628 1.00 80.69 124 ARG A C 1
ATOM 952 O O . ARG A 1 124 ? -13.586 5.883 1.830 1.00 80.69 124 ARG A O 1
ATOM 959 N N . TYR A 1 125 ? -13.839 5.133 -0.277 1.00 81.81 125 TYR A N 1
ATOM 960 C CA . TYR A 1 125 ? -13.984 3.722 0.044 1.00 81.81 125 TYR A CA 1
ATOM 961 C C . TYR A 1 125 ? -13.173 2.906 -0.951 1.00 81.81 125 TYR A C 1
ATOM 963 O O . TYR A 1 125 ? -13.387 3.022 -2.154 1.00 81.81 125 TYR A O 1
ATOM 971 N N . LYS A 1 126 ? -12.274 2.057 -0.459 1.00 82.75 126 LYS A N 1
ATOM 972 C CA . LYS A 1 126 ? -11.513 1.119 -1.289 1.00 82.75 126 LYS A CA 1
ATOM 973 C C . LYS A 1 126 ? -11.665 -0.290 -0.742 1.00 82.75 126 LYS A C 1
ATOM 975 O O . LYS A 1 126 ? -11.306 -0.529 0.402 1.00 82.75 126 LYS A O 1
ATOM 980 N N . VAL A 1 127 ? -12.152 -1.200 -1.582 1.00 83.19 127 VAL A N 1
ATOM 981 C CA . VAL A 1 127 ? -12.124 -2.649 -1.337 1.00 83.19 127 VAL A CA 1
ATOM 982 C C . VAL A 1 127 ? -10.713 -3.145 -1.594 1.00 83.19 127 VAL A C 1
ATOM 984 O O . VAL A 1 127 ? -10.186 -2.966 -2.696 1.00 83.19 127 VAL A O 1
ATOM 987 N N . HIS A 1 128 ? -10.112 -3.761 -0.583 1.00 83.06 128 HIS A N 1
ATOM 988 C CA . HIS A 1 128 ? -8.760 -4.304 -0.662 1.00 83.06 128 HIS A CA 1
ATOM 989 C C . HIS A 1 128 ? -8.662 -5.663 0.013 1.00 83.06 128 HIS A C 1
ATOM 991 O O . HIS A 1 128 ? -9.431 -5.938 0.928 1.00 83.06 128 HIS A O 1
ATOM 997 N N . ARG A 1 129 ? -7.749 -6.529 -0.440 1.00 80.31 129 ARG A N 1
ATOM 998 C CA . ARG A 1 129 ? -7.600 -7.871 0.143 1.00 80.31 129 ARG A CA 1
ATOM 999 C C . ARG A 1 129 ? -7.079 -7.769 1.572 1.00 80.31 129 ARG A C 1
ATOM 1001 O O . ARG A 1 129 ? -6.078 -7.099 1.797 1.00 80.31 129 ARG A O 1
ATOM 1008 N N . ALA A 1 130 ? -7.703 -8.490 2.499 1.00 77.00 130 ALA A N 1
ATOM 1009 C CA . ALA A 1 130 ? -7.361 -8.426 3.920 1.00 77.00 130 ALA A CA 1
ATOM 1010 C C . ALA A 1 130 ? -5.887 -8.768 4.221 1.00 77.00 130 ALA A C 1
ATOM 1012 O O . ALA A 1 130 ? -5.281 -8.105 5.050 1.00 77.00 130 ALA A O 1
ATOM 1013 N N . ASN A 1 131 ? -5.270 -9.695 3.477 1.00 78.50 131 ASN A N 1
ATOM 1014 C CA . ASN A 1 131 ? -3.840 -10.038 3.621 1.00 78.50 131 ASN A CA 1
ATOM 1015 C C . ASN A 1 131 ? -2.861 -8.904 3.289 1.00 78.50 131 ASN A C 1
ATOM 1017 O O . ASN A 1 131 ? -1.677 -9.022 3.576 1.00 78.50 131 ASN A O 1
ATOM 1021 N N . HIS A 1 132 ? -3.338 -7.840 2.650 1.00 83.94 132 HIS A N 1
ATOM 1022 C CA . HIS A 1 132 ? -2.543 -6.670 2.277 1.00 83.94 132 HIS A CA 1
ATOM 1023 C C . HIS A 1 132 ? -3.039 -5.421 3.010 1.00 83.94 132 HIS A C 1
ATOM 1025 O O . HIS A 1 132 ? -2.925 -4.295 2.522 1.00 83.94 132 HIS A O 1
ATOM 1031 N N . VAL A 1 133 ? -3.655 -5.629 4.173 1.00 84.06 133 VAL A N 1
ATOM 1032 C CA . VAL A 1 133 ? -4.124 -4.585 5.072 1.00 84.06 133 VAL A CA 1
ATOM 1033 C C . VAL A 1 133 ? -3.516 -4.856 6.442 1.00 84.06 133 VAL A C 1
ATOM 1035 O O . VAL A 1 133 ? -3.788 -5.869 7.075 1.00 84.06 133 VAL A O 1
ATOM 1038 N N . HIS A 1 134 ? -2.682 -3.931 6.898 1.00 85.75 134 HIS A N 1
ATOM 1039 C CA . HIS A 1 134 ? -1.824 -4.111 8.063 1.00 85.75 134 HIS A CA 1
ATOM 1040 C C . HIS A 1 134 ? -2.375 -3.329 9.246 1.00 85.75 134 HIS A C 1
ATOM 1042 O O . HIS A 1 134 ? -2.498 -2.104 9.176 1.00 85.75 134 HIS A O 1
ATOM 1048 N N . LYS A 1 135 ? -2.704 -4.015 10.343 1.00 84.88 135 LYS A N 1
ATOM 1049 C CA . LYS A 1 135 ? -3.201 -3.370 11.565 1.00 84.88 135 LYS A CA 1
ATOM 1050 C C . LYS A 1 135 ? -2.145 -2.448 12.173 1.00 84.88 135 LYS A C 1
ATOM 1052 O O . LYS A 1 135 ? -0.987 -2.821 12.345 1.00 84.88 135 LYS A O 1
ATOM 1057 N N . LEU A 1 136 ? -2.566 -1.240 12.534 1.00 84.69 136 LEU A N 1
ATOM 1058 C CA . LEU A 1 136 ? -1.693 -0.232 13.120 1.00 84.69 136 LEU A CA 1
ATOM 1059 C C . LEU A 1 136 ? -1.645 -0.351 14.646 1.00 84.69 136 LEU A C 1
ATOM 1061 O O . LEU A 1 136 ? -2.686 -0.539 15.281 1.00 84.69 136 LEU A O 1
ATOM 1065 N N . PRO A 1 137 ? -0.470 -0.140 15.264 1.00 87.25 137 PRO A N 1
ATOM 1066 C CA . PRO A 1 137 ? -0.381 0.091 16.699 1.00 87.25 137 PRO A CA 1
ATOM 1067 C C . PRO A 1 137 ? -1.154 1.349 17.129 1.00 87.25 137 PRO A C 1
ATOM 1069 O O . PRO A 1 137 ? -1.226 2.340 16.395 1.00 87.25 137 PRO A O 1
ATOM 1072 N N . ASP A 1 138 ? -1.623 1.377 18.379 1.00 83.56 138 ASP A N 1
ATOM 1073 C CA . ASP A 1 138 ? -2.405 2.494 18.942 1.00 83.56 138 ASP A CA 1
ATOM 1074 C C . ASP A 1 138 ? -1.702 3.859 18.872 1.00 83.56 138 ASP A C 1
ATOM 1076 O O . ASP A 1 138 ? -2.357 4.903 18.873 1.00 83.56 138 ASP A O 1
ATOM 1080 N N . LYS A 1 139 ? -0.368 3.862 18.798 1.00 90.19 139 LYS A N 1
ATOM 1081 C CA . LYS A 1 139 ? 0.456 5.077 18.764 1.00 90.19 139 LYS A CA 1
ATOM 1082 C C . LYS A 1 139 ? 0.666 5.652 17.362 1.00 90.19 139 LYS A C 1
ATOM 1084 O O . LYS A 1 139 ? 1.121 6.785 17.264 1.00 90.19 139 LYS A O 1
ATOM 1089 N N . VAL A 1 140 ? 0.382 4.887 16.308 1.00 89.62 140 VAL A N 1
ATOM 1090 C CA . VAL A 1 140 ? 0.593 5.323 14.921 1.00 89.62 140 VAL A CA 1
ATOM 1091 C C . VAL A 1 140 ? -0.679 5.999 14.417 1.00 89.62 140 VAL A C 1
ATOM 1093 O O . VAL A 1 140 ? -1.759 5.398 14.452 1.00 89.62 140 VAL A O 1
ATOM 1096 N N . THR A 1 141 ? -0.564 7.256 13.983 1.00 90.12 141 THR A N 1
ATOM 1097 C CA . THR A 1 141 ? -1.694 7.991 13.391 1.00 90.12 141 THR A CA 1
ATOM 1098 C C . THR A 1 141 ? -1.948 7.537 11.955 1.00 90.12 141 THR A C 1
ATOM 1100 O O . THR 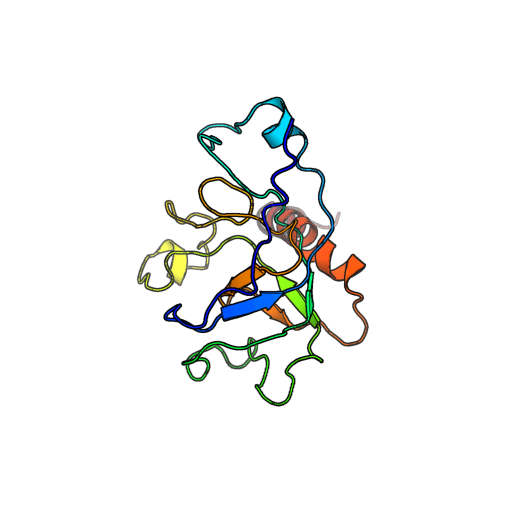A 1 141 ? -1.102 6.891 11.337 1.00 90.12 141 THR A O 1
ATOM 1103 N N . LEU A 1 142 ? -3.113 7.873 11.397 1.00 86.69 142 LEU A N 1
ATOM 1104 C CA . LEU A 1 142 ? -3.425 7.528 10.008 1.00 86.69 142 LEU A CA 1
ATOM 1105 C C . LEU A 1 142 ? -2.476 8.240 9.032 1.00 86.69 142 LEU A C 1
ATOM 1107 O O . LEU A 1 142 ? -1.979 7.625 8.095 1.00 86.69 142 LEU A O 1
ATOM 1111 N N . GLU A 1 143 ? -2.133 9.496 9.292 1.00 87.44 143 GLU A N 1
ATOM 1112 C CA . GLU A 1 143 ? -1.211 10.273 8.460 1.00 87.44 143 GLU A CA 1
ATOM 1113 C C . GLU A 1 143 ? 0.189 9.644 8.439 1.00 87.44 143 GLU A C 1
ATOM 1115 O O . GLU A 1 143 ? 0.801 9.520 7.384 1.00 87.44 143 GLU A O 1
ATOM 1120 N N . GLN A 1 144 ? 0.680 9.182 9.594 1.00 90.56 144 GLN A N 1
ATOM 1121 C CA . GLN A 1 144 ? 1.949 8.451 9.678 1.00 90.56 144 GLN A CA 1
ATOM 1122 C C . GLN A 1 144 ? 1.873 7.103 8.963 1.00 90.56 144 GLN A C 1
ATOM 1124 O O . GLN A 1 144 ? 2.827 6.690 8.312 1.00 90.56 144 GLN A O 1
ATOM 1129 N N . ALA A 1 145 ? 0.739 6.417 9.082 1.00 89.12 145 ALA A N 1
ATOM 1130 C CA . ALA A 1 145 ? 0.526 5.131 8.445 1.00 89.12 145 ALA A CA 1
ATOM 1131 C C . ALA A 1 145 ? 0.461 5.213 6.917 1.00 89.12 145 ALA A C 1
ATOM 1133 O O . ALA A 1 145 ? 0.872 4.265 6.256 1.00 89.12 145 ALA A O 1
ATOM 1134 N N . ALA A 1 146 ? -0.005 6.332 6.350 1.00 88.25 146 ALA A N 1
ATOM 1135 C CA . ALA A 1 146 ? 0.034 6.546 4.905 1.00 88.25 146 ALA A CA 1
ATOM 1136 C C . ALA A 1 146 ? 1.480 6.493 4.377 1.00 88.25 146 ALA A C 1
ATOM 1138 O O . ALA A 1 146 ? 1.731 5.917 3.326 1.00 88.25 146 ALA A O 1
ATOM 1139 N N . LEU A 1 147 ? 2.452 6.962 5.166 1.00 90.25 147 LEU A N 1
ATOM 1140 C CA . LEU A 1 147 ? 3.876 6.928 4.815 1.00 90.25 147 LEU A CA 1
ATOM 1141 C C . LEU A 1 147 ? 4.514 5.532 4.911 1.00 90.25 147 LEU A C 1
ATOM 1143 O O . LEU A 1 147 ? 5.692 5.386 4.586 1.00 90.25 147 LEU A O 1
ATOM 1147 N N . LEU A 1 148 ? 3.797 4.502 5.372 1.00 91.38 148 LEU A N 1
ATOM 1148 C CA . LEU A 1 148 ? 4.392 3.171 5.526 1.00 91.38 148 LEU A CA 1
ATOM 1149 C C . LEU A 1 148 ? 4.756 2.530 4.187 1.00 91.38 148 LEU A C 1
ATOM 1151 O O . LEU A 1 148 ? 5.741 1.801 4.137 1.00 91.38 148 LEU A O 1
ATOM 1155 N N . GLU A 1 149 ? 4.032 2.833 3.111 1.00 90.88 149 GLU A N 1
ATOM 1156 C CA . GLU A 1 149 ? 4.366 2.346 1.769 1.00 90.88 149 GLU A CA 1
ATOM 1157 C C . GLU A 1 149 ? 5.731 2.884 1.280 1.00 90.88 149 GLU A C 1
ATOM 1159 O O . GLU A 1 149 ? 6.628 2.069 1.044 1.00 90.88 149 GLU A O 1
ATOM 1164 N N . PRO A 1 150 ? 6.001 4.206 1.256 1.00 90.81 150 PRO A N 1
ATOM 1165 C CA . PRO A 1 150 ? 7.282 4.728 0.789 1.00 90.81 150 PRO A CA 1
ATOM 1166 C C . PRO A 1 150 ? 8.417 4.393 1.756 1.00 90.81 150 PRO A C 1
ATOM 1168 O O . PRO A 1 150 ? 9.559 4.191 1.334 1.00 90.81 150 PRO A O 1
ATOM 1171 N N . VAL A 1 151 ? 8.124 4.275 3.057 1.00 93.12 151 VAL A N 1
ATOM 1172 C CA . VAL A 1 151 ? 9.088 3.756 4.037 1.00 93.12 151 VAL A CA 1
ATOM 1173 C C . VAL A 1 151 ? 9.436 2.299 3.735 1.00 93.12 151 VAL A C 1
ATOM 1175 O O . VAL A 1 151 ? 10.614 1.948 3.797 1.00 93.12 151 VAL A O 1
ATOM 1178 N N . ALA A 1 152 ? 8.466 1.459 3.366 1.00 92.38 152 ALA A N 1
ATOM 1179 C CA . ALA A 1 152 ? 8.719 0.075 2.976 1.00 92.38 152 ALA A CA 1
ATOM 1180 C C . ALA A 1 152 ? 9.581 -0.007 1.707 1.00 92.38 152 ALA A C 1
ATOM 1182 O O . ALA A 1 152 ? 10.511 -0.813 1.664 1.00 92.38 152 ALA A O 1
ATOM 1183 N N . VAL A 1 153 ? 9.357 0.871 0.720 1.00 91.62 153 VAL A N 1
ATOM 1184 C CA . VAL A 1 153 ? 10.220 0.987 -0.471 1.00 91.62 153 VAL A CA 1
ATOM 1185 C C . VAL A 1 153 ? 11.661 1.325 -0.075 1.00 91.62 153 VAL A C 1
ATOM 1187 O O . VAL A 1 153 ? 12.601 0.650 -0.504 1.00 91.62 153 VAL A O 1
ATOM 1190 N N . ALA A 1 154 ? 11.853 2.336 0.777 1.00 92.75 154 ALA A N 1
ATOM 1191 C CA . ALA A 1 154 ? 13.179 2.739 1.244 1.00 92.75 154 ALA A CA 1
ATOM 1192 C C . ALA A 1 154 ? 13.870 1.634 2.060 1.00 92.75 154 ALA A C 1
ATOM 1194 O O . ALA A 1 154 ? 15.052 1.355 1.855 1.00 92.75 154 ALA A O 1
ATOM 1195 N N . LEU A 1 155 ? 13.135 0.973 2.957 1.00 92.56 155 LEU A N 1
ATOM 1196 C CA . LEU A 1 155 ? 13.646 -0.126 3.769 1.00 92.56 155 LEU A CA 1
ATOM 1197 C C . LEU A 1 155 ? 14.043 -1.322 2.899 1.00 92.56 155 LEU A C 1
ATOM 1199 O O . LEU A 1 155 ? 15.122 -1.876 3.087 1.00 92.56 155 LEU A O 1
ATOM 1203 N N . HIS A 1 156 ? 13.226 -1.681 1.905 1.00 91.50 156 HIS A N 1
ATOM 1204 C CA . HIS A 1 156 ? 13.553 -2.742 0.955 1.00 91.50 156 HIS A CA 1
ATOM 1205 C C . HIS A 1 156 ? 14.847 -2.435 0.189 1.00 91.50 156 HIS A C 1
ATOM 1207 O O . HIS A 1 156 ? 15.707 -3.307 0.059 1.00 91.50 156 HIS A O 1
ATOM 1213 N N . ALA A 1 157 ? 15.035 -1.191 -0.263 1.00 90.31 157 ALA A N 1
ATOM 1214 C CA . ALA A 1 157 ? 16.276 -0.764 -0.906 1.00 90.31 157 ALA A CA 1
ATOM 1215 C C . ALA A 1 157 ? 17.490 -0.885 0.035 1.00 90.31 157 ALA A C 1
ATOM 1217 O O . ALA A 1 157 ? 18.539 -1.374 -0.376 1.00 90.31 157 ALA A O 1
ATOM 1218 N N . LEU A 1 158 ? 17.351 -0.497 1.307 1.00 91.25 158 LEU A N 1
ATOM 1219 C CA . LEU A 1 158 ? 18.423 -0.622 2.303 1.00 91.25 158 LEU A CA 1
ATOM 1220 C C . LEU A 1 158 ? 18.753 -2.078 2.650 1.00 91.25 158 LEU A C 1
ATOM 1222 O O . LEU A 1 158 ? 19.922 -2.401 2.820 1.00 91.25 158 LEU A O 1
ATOM 1226 N N . CYS A 1 159 ? 17.751 -2.954 2.746 1.00 88.56 159 CYS A N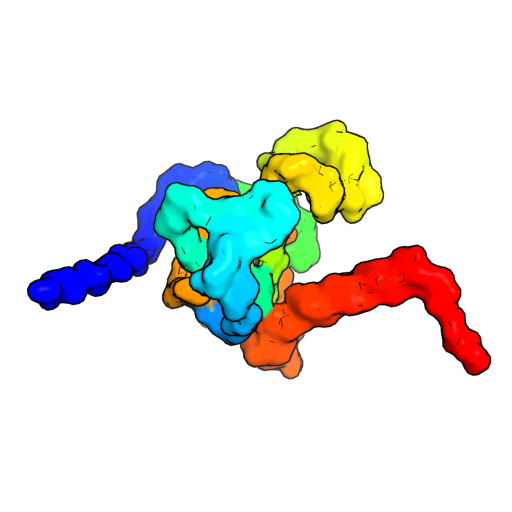 1
ATOM 1227 C CA . CYS A 1 159 ? 17.954 -4.371 3.050 1.00 88.56 159 CYS A CA 1
ATOM 1228 C C . CYS A 1 159 ? 18.564 -5.154 1.879 1.00 88.56 159 CYS A C 1
ATOM 1230 O O . CYS A 1 159 ? 19.223 -6.167 2.098 1.00 88.56 159 CYS A O 1
ATOM 1232 N N . THR A 1 160 ? 18.324 -4.714 0.641 1.00 88.06 160 THR A N 1
ATOM 1233 C CA . THR A 1 160 ? 18.870 -5.349 -0.570 1.00 88.06 160 THR A CA 1
ATOM 1234 C C . THR A 1 160 ? 20.233 -4.787 -0.967 1.00 88.06 160 THR A C 1
ATOM 1236 O O . THR A 1 160 ? 21.033 -5.489 -1.589 1.00 88.06 160 THR A O 1
ATOM 1239 N N . ALA A 1 161 ? 20.527 -3.539 -0.603 1.00 88.81 161 ALA A N 1
ATOM 1240 C CA . ALA A 1 161 ? 21.832 -2.937 -0.811 1.00 88.81 161 ALA A CA 1
ATOM 1241 C C . ALA A 1 161 ? 22.831 -3.377 0.282 1.00 88.81 161 ALA A C 1
ATOM 1243 O O . ALA A 1 161 ? 22.459 -3.526 1.444 1.00 88.81 161 ALA A O 1
ATOM 1244 N N . PRO A 1 162 ? 24.129 -3.533 -0.036 1.00 83.50 162 PRO A N 1
ATOM 1245 C CA . PRO A 1 162 ? 25.168 -3.870 0.938 1.00 83.50 162 PRO A CA 1
ATOM 1246 C C . PRO A 1 162 ? 25.577 -2.636 1.765 1.00 83.50 162 PRO A C 1
ATOM 1248 O O . PRO A 1 162 ? 26.740 -2.238 1.785 1.00 83.50 162 PRO A O 1
ATOM 1251 N N . VAL A 1 163 ? 24.610 -1.980 2.407 1.00 83.62 163 VAL A N 1
ATOM 1252 C C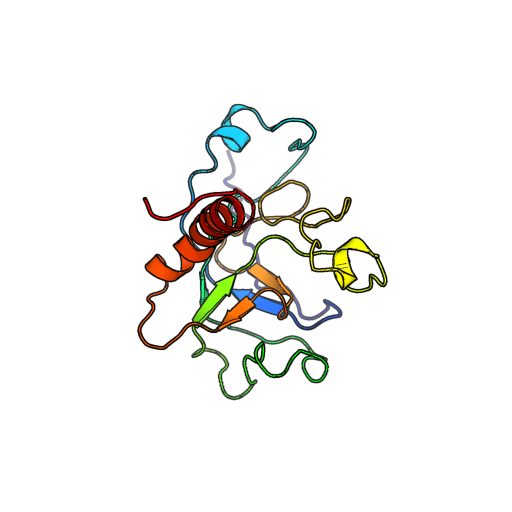A . VAL A 1 163 ? 24.846 -0.799 3.244 1.00 83.62 163 VAL A CA 1
ATOM 1253 C C . VAL A 1 163 ? 25.268 -1.265 4.635 1.00 83.62 163 VAL A C 1
ATOM 1255 O O . VAL A 1 163 ? 24.575 -2.053 5.274 1.00 83.62 163 VAL A O 1
ATOM 1258 N N . GLN A 1 164 ? 26.410 -0.777 5.116 1.00 80.44 164 GLN A N 1
ATOM 1259 C CA . GLN A 1 164 ? 26.907 -1.036 6.467 1.00 80.44 164 GLN A CA 1
ATOM 1260 C C . GLN A 1 164 ? 27.055 0.281 7.225 1.00 80.44 164 GLN A C 1
ATOM 1262 O O . GLN A 1 164 ? 27.340 1.323 6.633 1.00 80.44 164 GLN A O 1
ATOM 1267 N N . VAL A 1 165 ? 26.851 0.226 8.541 1.00 80.31 165 VAL A N 1
ATOM 1268 C CA . VAL A 1 165 ? 27.209 1.336 9.428 1.00 80.31 165 VAL A CA 1
ATOM 1269 C C . VAL A 1 165 ? 28.734 1.458 9.411 1.00 80.31 165 VAL A C 1
ATOM 1271 O O . VAL A 1 165 ? 29.421 0.454 9.597 1.00 80.31 165 VAL A O 1
ATOM 1274 N N . GLY A 1 166 ? 29.228 2.662 9.113 1.00 71.19 166 GLY A N 1
ATOM 1275 C CA . GLY A 1 166 ? 30.659 2.976 9.053 1.00 71.19 166 GLY A CA 1
ATOM 1276 C C . GLY A 1 166 ? 31.333 3.029 10.415 1.00 71.19 166 GLY A C 1
ATOM 1277 O O . GLY A 1 166 ? 30.634 3.330 11.410 1.00 71.19 166 GLY A O 1
#

Radius of gyration: 16.87 Å; chains: 1; bounding box: 54×43×40 Å

Organism: NCBI:txid41688

Secondary structure (DSSP, 8-state):
--------PPPPS--SS-EEEE-------HHHHHHSEETTEE--S-------EEEE---B-S-GGGS-TTS---GGGTTT-EEEE--EE--SS---HHHHTT-GGG-TT-EETTBTTB--S-SS-EEEEGGGEEEPPTT--HHHHHTHHHHHHHHHHHHHTT----

pLDDT: mean 75.2, std 16.62, range [32.81, 93.12]

Sequence (166 aa):
MTEATQTWAVPQDDAPNPYVIVTADHQIHIHFWRHARIGALTVDGDCVLGHEASGVVLKLGHGLEDLQPDAFVPESTLNRDRVAVEPGVPCGHCHCFRCVDGHYNLYPDVAFAGVYPSHGTIQRYKVHRANHVHKLPDKVTLEQAALLEPVAVALHALCTAPVQVG

Foldseek 3Di:
DDPPPPPPPQDDQPDPAWWFKFFWDDDDPPPCVVPQDDVPFGNPDDAAAAQLTKGFGQDIHPDPPPADPQLDPDPVQHRNWIKTFHFWAAPVPDPDPCVVVVNRVPHPPTRGDRTPPHHHNPDRIDIDHSNRIHTDDPPADRVNSSCVNVVVVVVVVVVPDPDDDD

InterPro domains:
  IPR011032 GroES-like superfamily [SSF50129] (30-165)
  IPR013154 Alcohol dehydrogenase-like, N-terminal [PF08240] (39-138)